Protein AF-A0AA38CSQ6-F1 (afdb_monomer_lite)

Radius of gyration: 16.42 Å; chains: 1; bounding box: 35×35×37 Å

Organism: Taxus chinensis (NCBI:txid29808)

InterPro domains:
  IPR007123 Gelsolin-like domain [PF00626] (54-105)
  IPR029006 ADF-H/Gelsolin-like domain superfamily [G3DSA:3.40.20.10] (38-107)
  IPR036180 Gelsolin-like domain superfamily [SSF82754] (38-106)
  IPR050550 SEC23/SEC24 family, SEC24 subfamily [PTHR13803] (1-105)

Sequence (107 aa):
LTKGIGLRADVRIDDRSYWLTRVASISASLAVPLVYARMFSIHNLLSQDFDGALPKPLPLSSEHIDNDGIFLLENGEDALIYAGKMPSPDLLQHLFGVQSVDDLPNP

pLDDT: mean 88.67, std 7.25, range [59.59, 96.38]

Secondary structure (DSSP, 8-state):
-TTSTTT-SS--HHHHHHHHHHHHHS-HHHHHHHHS-EEEESGGGTTS---SPPPPPBPSSGGG--SS-EEEEE-SS-EEEEE-SS--HHHHHHHHS-SSGGGSPP-

Structure (mmCIF, N/CA/C/O backbone):
data_AF-A0AA38CSQ6-F1
#
_entry.id   AF-A0AA38CSQ6-F1
#
loop_
_atom_site.group_PDB
_atom_site.id
_atom_site.type_symbol
_atom_site.label_atom_id
_atom_site.label_alt_id
_atom_site.label_comp_id
_atom_site.label_asym_id
_atom_site.label_entity_id
_atom_site.label_seq_id
_atom_site.pdbx_PDB_ins_code
_atom_site.Cartn_x
_atom_site.Cartn_y
_atom_site.Cartn_z
_atom_site.occupancy
_atom_site.B_iso_or_equiv
_atom_site.auth_seq_id
_atom_site.auth_comp_id
_atom_site.auth_asym_id
_atom_site.auth_atom_id
_atom_site.pdbx_PDB_model_num
ATOM 1 N N . LEU A 1 1 ? 14.093 -6.089 -3.597 1.00 72.00 1 LEU A N 1
ATOM 2 C CA . LEU A 1 1 ? 14.399 -6.284 -5.036 1.00 72.00 1 LEU A CA 1
ATOM 3 C C . LEU A 1 1 ? 14.030 -7.676 -5.544 1.00 72.00 1 LEU A C 1
ATOM 5 O O . LEU A 1 1 ? 13.139 -7.753 -6.372 1.00 72.00 1 LEU A O 1
ATOM 9 N N . THR A 1 2 ? 14.627 -8.770 -5.057 1.00 86.31 2 THR A N 1
ATOM 10 C CA . THR A 1 2 ? 14.382 -10.134 -5.597 1.00 86.31 2 THR A CA 1
ATOM 11 C C . THR A 1 2 ? 12.929 -10.615 -5.512 1.00 86.31 2 THR A C 1
ATOM 13 O O . THR A 1 2 ? 12.508 -11.428 -6.324 1.00 86.31 2 THR A O 1
ATOM 16 N N . LYS A 1 3 ? 12.151 -10.089 -4.558 1.00 85.44 3 LYS A N 1
ATOM 17 C CA . LYS A 1 3 ? 10.714 -10.372 -4.405 1.00 85.44 3 LYS A CA 1
ATOM 18 C C . LYS A 1 3 ? 9.801 -9.535 -5.321 1.00 85.44 3 LYS A C 1
ATOM 20 O O . LYS A 1 3 ? 8.602 -9.776 -5.344 1.00 85.44 3 LYS A O 1
ATOM 25 N N . GLY A 1 4 ? 10.336 -8.535 -6.025 1.00 84.12 4 GLY A N 1
ATOM 26 C CA . GLY A 1 4 ? 9.549 -7.621 -6.859 1.00 84.12 4 GLY A CA 1
ATOM 27 C C . GLY A 1 4 ? 9.162 -8.223 -8.212 1.00 84.12 4 GLY A C 1
ATOM 28 O O . GLY A 1 4 ? 9.813 -9.151 -8.694 1.00 84.12 4 GLY A O 1
ATOM 29 N N . ILE A 1 5 ? 8.135 -7.651 -8.850 1.00 88.44 5 ILE A N 1
ATOM 30 C CA . ILE A 1 5 ? 7.584 -8.097 -10.147 1.00 88.44 5 ILE A CA 1
ATOM 31 C C . ILE A 1 5 ? 8.668 -8.182 -11.235 1.00 88.44 5 ILE A C 1
ATOM 33 O O . ILE A 1 5 ? 8.684 -9.128 -12.021 1.00 88.44 5 ILE A O 1
ATOM 37 N N . GLY A 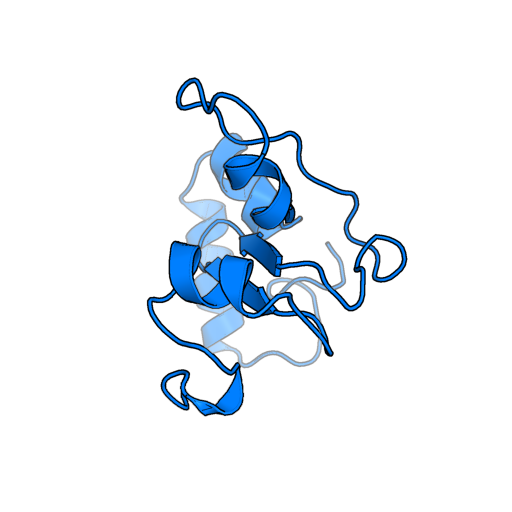1 6 ? 9.626 -7.251 -11.237 1.00 87.38 6 GLY A N 1
ATOM 38 C CA . GLY A 1 6 ? 10.721 -7.241 -12.208 1.00 87.38 6 GLY A CA 1
ATOM 39 C C . GLY A 1 6 ? 11.674 -8.441 -12.130 1.00 87.38 6 GLY A C 1
ATOM 40 O O . GLY A 1 6 ? 12.262 -8.804 -13.146 1.00 87.38 6 GLY A O 1
ATOM 41 N N . LEU A 1 7 ? 11.839 -9.059 -10.951 1.00 87.38 7 LEU A N 1
ATOM 42 C CA . LEU A 1 7 ? 12.901 -10.047 -10.696 1.00 87.38 7 LEU A CA 1
ATOM 43 C C . LEU A 1 7 ? 12.413 -11.412 -10.185 1.00 87.38 7 LEU A C 1
ATOM 45 O O . LEU A 1 7 ? 13.174 -12.376 -10.266 1.00 87.38 7 LEU A O 1
ATOM 49 N N . ARG A 1 8 ? 11.183 -11.531 -9.665 1.00 91.12 8 ARG A N 1
ATOM 50 C CA . ARG A 1 8 ? 10.651 -12.825 -9.203 1.00 91.12 8 ARG A CA 1
ATOM 51 C C . ARG A 1 8 ? 10.378 -13.759 -10.390 1.00 91.12 8 ARG A C 1
ATOM 53 O O . ARG A 1 8 ? 10.063 -13.300 -11.488 1.00 91.12 8 ARG A O 1
ATOM 60 N N . ALA A 1 9 ? 10.522 -15.068 -10.189 1.00 87.75 9 ALA A N 1
ATOM 61 C CA . ALA A 1 9 ? 10.462 -16.054 -11.273 1.00 87.75 9 ALA A CA 1
ATOM 62 C C . ALA A 1 9 ? 9.036 -16.295 -11.809 1.00 87.75 9 ALA A C 1
ATOM 64 O O . ALA A 1 9 ? 8.864 -16.594 -12.987 1.00 87.75 9 ALA A O 1
ATOM 65 N N . ASP A 1 10 ? 8.030 -16.120 -10.960 1.00 90.19 10 ASP A N 1
ATOM 66 C CA . ASP A 1 10 ? 6.624 -16.488 -11.133 1.00 90.19 10 ASP A CA 1
ATOM 67 C C . ASP A 1 10 ? 5.743 -15.307 -11.587 1.00 90.19 10 ASP A C 1
ATOM 69 O O . ASP A 1 10 ? 4.734 -14.981 -10.967 1.00 90.19 10 ASP A O 1
ATOM 73 N N . VAL A 1 11 ? 6.122 -14.631 -12.676 1.00 92.75 11 VAL A N 1
ATOM 74 C CA . VAL A 1 11 ? 5.370 -13.474 -13.207 1.00 92.75 11 VAL A CA 1
ATOM 75 C C . VAL A 1 11 ? 4.955 -13.711 -14.642 1.00 92.75 11 VAL A C 1
ATOM 77 O O . VAL A 1 11 ? 5.734 -14.239 -15.437 1.00 92.75 11 VAL A O 1
ATOM 80 N N . ARG A 1 12 ? 3.748 -13.258 -14.995 1.00 94.94 12 ARG A N 1
ATOM 81 C CA . ARG A 1 12 ? 3.333 -13.166 -16.393 1.00 94.94 12 ARG A CA 1
ATOM 82 C C . ARG A 1 12 ? 4.285 -12.230 -17.139 1.00 94.94 12 ARG A C 1
ATOM 84 O O . ARG A 1 12 ? 4.726 -11.210 -16.614 1.00 94.94 12 ARG A O 1
ATOM 91 N N . ILE A 1 13 ? 4.605 -12.581 -18.379 1.00 94.19 13 ILE A N 1
ATOM 92 C CA . ILE A 1 13 ? 5.566 -11.820 -19.189 1.00 94.19 13 ILE A CA 1
ATOM 93 C C . ILE A 1 13 ? 5.096 -10.371 -19.383 1.00 94.19 13 ILE A C 1
ATOM 95 O O . ILE A 1 13 ? 5.919 -9.459 -19.326 1.00 94.19 13 ILE A O 1
ATOM 99 N N . ASP A 1 14 ? 3.788 -10.163 -19.531 1.00 96.25 14 ASP A N 1
ATOM 100 C CA . ASP A 1 14 ? 3.189 -8.837 -19.704 1.00 96.25 14 ASP A CA 1
ATOM 101 C C . ASP A 1 14 ? 3.359 -7.953 -18.459 1.00 96.25 14 ASP A C 1
ATOM 103 O O . ASP A 1 14 ? 3.785 -6.807 -18.579 1.00 96.25 14 ASP A O 1
ATOM 107 N N . ASP A 1 15 ? 3.140 -8.487 -17.252 1.00 94.31 15 ASP A N 1
ATOM 108 C CA . ASP A 1 15 ? 3.324 -7.711 -16.014 1.00 94.31 15 ASP A CA 1
ATOM 109 C C . ASP A 1 15 ? 4.802 -7.337 -15.817 1.00 94.31 15 ASP A C 1
ATOM 111 O O . ASP A 1 15 ? 5.137 -6.235 -15.378 1.00 94.31 15 ASP A O 1
ATOM 115 N N . ARG A 1 16 ? 5.720 -8.252 -16.168 1.00 94.00 16 ARG A N 1
ATOM 116 C CA . ARG A 1 16 ? 7.161 -7.982 -16.083 1.00 94.00 16 ARG A CA 1
ATOM 117 C C . ARG A 1 16 ? 7.594 -6.927 -17.099 1.00 94.00 16 ARG A C 1
ATOM 119 O O . ARG A 1 16 ? 8.394 -6.058 -16.751 1.00 94.00 16 ARG A O 1
ATOM 126 N N . SER A 1 17 ? 7.112 -7.007 -18.339 1.00 94.94 17 SER A N 1
ATOM 127 C CA . SER A 1 17 ? 7.453 -6.028 -19.375 1.00 94.94 17 SER A CA 1
ATOM 128 C C . SER A 1 17 ? 6.913 -4.644 -19.011 1.00 94.94 17 SER A C 1
ATOM 130 O O . SER A 1 17 ? 7.675 -3.678 -19.057 1.00 94.94 17 SER A O 1
ATOM 132 N N . TYR A 1 18 ? 5.672 -4.567 -18.517 1.00 94.69 18 TYR A N 1
ATOM 133 C CA . TYR A 1 18 ? 5.080 -3.344 -17.980 1.00 94.69 18 TYR A CA 1
ATOM 134 C C . TYR A 1 18 ? 5.945 -2.725 -16.877 1.00 94.69 18 TYR A C 1
ATOM 136 O O . TYR A 1 18 ? 6.333 -1.559 -16.980 1.00 94.69 18 TYR A O 1
ATOM 144 N N . TRP A 1 19 ? 6.317 -3.511 -15.860 1.00 93.50 19 TRP A N 1
ATOM 145 C CA . TRP A 1 19 ? 7.121 -3.024 -14.738 1.00 93.50 19 TRP A CA 1
ATOM 146 C C . TRP A 1 19 ? 8.484 -2.482 -15.194 1.00 93.50 19 TRP A C 1
ATOM 148 O O . TRP A 1 19 ? 8.904 -1.408 -14.762 1.00 93.50 19 TRP A O 1
ATOM 158 N N . LEU A 1 20 ? 9.170 -3.188 -16.105 1.00 93.56 20 LEU A N 1
ATOM 159 C CA . LEU A 1 20 ? 10.466 -2.754 -16.645 1.00 93.56 20 LEU A CA 1
ATOM 160 C C . LEU A 1 20 ? 10.348 -1.433 -17.412 1.00 93.56 20 LEU A C 1
ATOM 162 O O . LEU A 1 20 ? 11.162 -0.531 -17.209 1.00 93.56 20 LEU A O 1
ATOM 166 N N . THR A 1 21 ? 9.328 -1.298 -18.262 1.00 94.62 21 THR A N 1
ATOM 167 C CA . THR A 1 21 ? 9.060 -0.055 -18.992 1.00 94.62 21 THR A CA 1
ATOM 168 C C . THR A 1 21 ? 8.736 1.092 -18.036 1.00 94.62 21 THR A C 1
ATOM 170 O O . THR A 1 21 ? 9.296 2.179 -18.179 1.00 94.62 21 THR A O 1
ATOM 173 N N . ARG A 1 22 ? 7.886 0.853 -17.028 1.00 93.69 22 ARG A N 1
ATOM 174 C CA . ARG A 1 22 ? 7.507 1.852 -16.020 1.00 93.69 22 ARG A CA 1
ATOM 175 C C . ARG A 1 22 ? 8.738 2.369 -15.283 1.00 93.69 22 ARG A C 1
ATOM 177 O O . ARG A 1 22 ? 8.999 3.569 -15.318 1.00 93.69 22 ARG A O 1
ATOM 184 N N . VAL A 1 23 ? 9.529 1.480 -14.686 1.00 92.50 23 VAL A N 1
ATOM 185 C CA . VAL A 1 23 ? 10.725 1.846 -13.910 1.00 92.50 23 VAL A CA 1
ATOM 186 C C . VAL A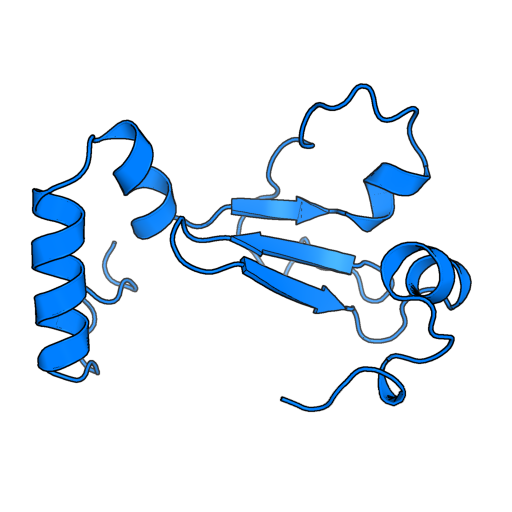 1 23 ? 11.753 2.592 -14.759 1.00 92.50 23 VAL A C 1
ATOM 188 O O . VAL A 1 23 ? 12.366 3.535 -14.269 1.00 92.50 23 VAL A O 1
ATOM 191 N N . ALA A 1 24 ? 11.914 2.226 -16.034 1.00 93.44 24 ALA A N 1
ATOM 192 C CA . ALA A 1 24 ? 12.823 2.921 -16.946 1.00 93.44 24 ALA A CA 1
ATOM 193 C C . ALA A 1 24 ? 12.356 4.344 -17.318 1.00 93.44 24 ALA A C 1
ATOM 195 O O . ALA A 1 24 ? 13.173 5.165 -17.733 1.00 93.44 24 ALA A O 1
ATOM 196 N N . SER A 1 25 ? 11.057 4.634 -17.187 1.00 95.25 25 SER A N 1
ATOM 197 C CA . SER A 1 25 ? 10.437 5.905 -17.593 1.00 95.25 25 SER A CA 1
ATOM 198 C C . SER A 1 25 ? 10.248 6.935 -16.474 1.00 95.25 25 SER A C 1
ATOM 200 O O . SER A 1 25 ? 9.959 8.095 -16.766 1.00 95.25 25 SER A O 1
ATOM 202 N N . ILE A 1 26 ? 10.385 6.544 -15.204 1.00 94.94 26 ILE A N 1
ATOM 203 C CA . ILE A 1 26 ? 10.142 7.429 -14.056 1.00 94.94 26 ILE A CA 1
ATOM 204 C C . ILE A 1 26 ? 11.443 7.840 -13.362 1.00 94.94 26 ILE A C 1
ATOM 206 O O . ILE A 1 26 ? 12.491 7.217 -13.518 1.00 94.94 26 ILE A O 1
ATOM 210 N N . SER A 1 27 ? 11.378 8.904 -12.561 1.00 96.38 27 SER A N 1
ATOM 211 C CA . SER A 1 27 ? 12.526 9.341 -11.767 1.00 96.38 27 SER A CA 1
ATOM 212 C C . SER A 1 27 ? 12.861 8.340 -10.658 1.00 96.38 27 SER A C 1
ATOM 214 O O . SER A 1 27 ? 11.992 7.625 -10.153 1.00 96.38 27 SER A O 1
ATOM 216 N N . ALA A 1 28 ? 14.121 8.348 -10.213 1.00 91.81 28 ALA A N 1
ATOM 217 C CA . ALA A 1 28 ? 14.581 7.478 -9.132 1.00 91.81 28 ALA A CA 1
ATOM 218 C C . ALA A 1 28 ? 13.715 7.610 -7.868 1.00 91.81 28 ALA A C 1
ATOM 220 O O . ALA A 1 28 ? 13.360 6.602 -7.267 1.00 91.81 28 ALA A O 1
ATOM 221 N N . SER A 1 29 ? 13.312 8.833 -7.505 1.00 92.75 29 SER A N 1
ATOM 222 C CA . SER A 1 29 ? 12.459 9.097 -6.340 1.00 92.75 29 SER A CA 1
ATOM 223 C C . SER A 1 29 ? 11.092 8.417 -6.432 1.00 92.75 29 SER A C 1
ATOM 225 O O . SER A 1 29 ? 10.596 7.918 -5.427 1.00 92.75 29 SER A O 1
ATOM 227 N N . LEU A 1 30 ? 10.501 8.363 -7.629 1.00 92.31 30 LEU A N 1
ATOM 228 C CA . LEU A 1 30 ? 9.219 7.695 -7.866 1.00 92.31 30 LEU A CA 1
ATOM 229 C C . LEU A 1 30 ? 9.367 6.175 -8.012 1.00 92.31 30 LEU A C 1
ATOM 231 O O . LEU A 1 30 ? 8.406 5.448 -7.792 1.00 92.31 30 LEU A O 1
ATOM 235 N N . ALA A 1 31 ? 10.560 5.683 -8.352 1.00 92.06 31 ALA A N 1
ATOM 236 C CA . ALA A 1 31 ? 10.840 4.253 -8.447 1.00 92.06 31 ALA A CA 1
ATOM 237 C C . ALA A 1 3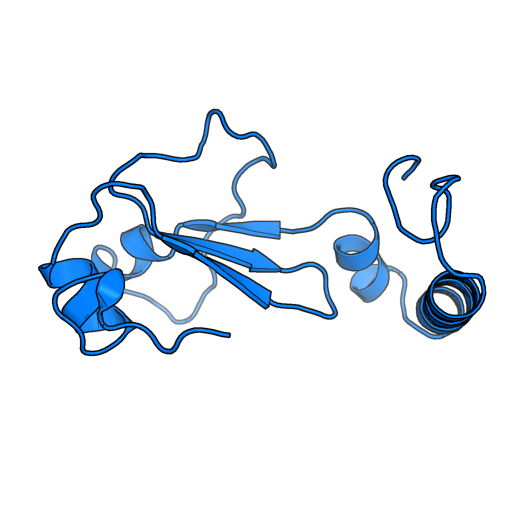1 ? 11.082 3.581 -7.087 1.00 92.06 31 ALA A C 1
ATOM 239 O O . ALA A 1 31 ? 10.981 2.357 -6.997 1.00 92.06 31 ALA A O 1
ATOM 240 N N . VAL A 1 32 ? 11.387 4.340 -6.025 1.00 92.81 32 VAL A N 1
ATOM 241 C CA . VAL A 1 32 ? 11.634 3.759 -4.691 1.00 92.81 32 VAL A CA 1
ATOM 242 C C . VAL A 1 32 ? 10.430 2.942 -4.193 1.00 92.81 32 VAL A C 1
ATOM 244 O O . VAL A 1 32 ? 10.642 1.774 -3.851 1.00 92.81 32 VAL A O 1
ATOM 247 N N . PRO A 1 33 ? 9.182 3.459 -4.203 1.00 92.69 33 PRO A N 1
ATOM 248 C CA . PRO A 1 33 ? 8.019 2.692 -3.752 1.00 92.69 33 PRO A CA 1
ATOM 249 C C . PRO A 1 33 ? 7.738 1.438 -4.594 1.00 92.69 33 PRO A C 1
ATOM 251 O O . PRO A 1 33 ? 7.341 0.417 -4.033 1.00 92.69 33 PRO A O 1
ATOM 254 N N . LEU A 1 34 ? 8.054 1.463 -5.902 1.00 91.56 34 LEU A N 1
ATOM 255 C CA . LEU A 1 34 ? 7.902 0.300 -6.796 1.00 91.56 34 LEU A CA 1
ATOM 256 C C . LEU A 1 34 ? 8.788 -0.884 -6.386 1.00 91.56 34 LEU A C 1
ATOM 258 O O . LEU A 1 34 ? 8.526 -2.035 -6.743 1.00 91.56 34 LEU A O 1
ATOM 262 N N . VAL A 1 35 ? 9.884 -0.600 -5.680 1.00 90.00 35 VAL A N 1
ATOM 263 C CA . VAL A 1 35 ? 10.830 -1.598 -5.172 1.00 90.00 35 VAL A CA 1
ATOM 264 C C . VAL A 1 35 ? 10.536 -1.958 -3.718 1.00 90.00 35 VAL A C 1
ATOM 266 O O . VAL A 1 35 ? 10.721 -3.116 -3.324 1.00 90.00 35 VAL A O 1
ATOM 269 N N . TYR A 1 36 ? 10.141 -0.968 -2.920 1.00 92.19 36 TYR A N 1
ATOM 270 C CA . TYR A 1 36 ? 9.880 -1.104 -1.498 1.00 92.19 36 TYR A CA 1
ATOM 271 C C . TYR A 1 36 ? 8.676 -0.249 -1.106 1.00 92.19 36 TYR A C 1
ATOM 273 O O . TYR A 1 36 ? 8.789 0.965 -0.939 1.00 92.19 36 TYR A O 1
ATOM 281 N N . ALA A 1 37 ? 7.534 -0.917 -0.959 1.00 94.50 37 ALA A N 1
ATOM 282 C CA . ALA A 1 37 ? 6.278 -0.302 -0.565 1.00 94.50 37 ALA A CA 1
ATOM 283 C C . ALA A 1 37 ? 6.388 0.450 0.774 1.00 94.50 37 ALA A C 1
ATOM 285 O O . ALA A 1 37 ? 7.284 0.213 1.590 1.00 94.50 37 ALA A O 1
ATOM 286 N N . ARG A 1 38 ? 5.443 1.351 1.025 1.00 94.94 38 ARG A N 1
ATOM 287 C CA . ARG A 1 38 ? 5.314 2.066 2.295 1.00 94.94 38 ARG A CA 1
ATOM 288 C C . ARG A 1 38 ? 4.032 1.625 2.985 1.00 94.94 38 ARG A C 1
ATOM 290 O O . ARG A 1 38 ? 2.974 1.590 2.366 1.00 94.94 38 ARG A O 1
ATOM 297 N N . MET A 1 39 ? 4.143 1.279 4.263 1.00 95.44 39 MET A N 1
ATOM 298 C CA . MET A 1 39 ? 3.006 0.945 5.116 1.00 95.44 39 MET A CA 1
ATOM 299 C C . MET A 1 39 ? 2.754 2.092 6.088 1.00 95.44 39 MET A C 1
ATOM 301 O O . MET A 1 39 ? 3.689 2.573 6.717 1.00 95.44 39 MET A O 1
ATOM 305 N N . PHE A 1 40 ? 1.509 2.515 6.242 1.00 93.06 40 PHE A N 1
ATOM 306 C CA . PHE A 1 40 ? 1.102 3.594 7.134 1.00 93.06 40 PHE A CA 1
ATOM 307 C C . PHE A 1 40 ? 0.006 3.097 8.075 1.00 93.06 40 PHE A C 1
ATOM 309 O O . PHE A 1 40 ? -0.932 2.436 7.635 1.00 93.06 40 PHE A O 1
ATOM 316 N N . SER A 1 41 ? 0.099 3.436 9.361 1.00 92.19 41 SER A N 1
ATOM 317 C CA . SER A 1 41 ? -1.026 3.273 10.287 1.00 92.19 41 SER A CA 1
ATOM 318 C C . SER A 1 41 ? -1.991 4.440 10.083 1.00 92.19 41 SER A C 1
ATOM 320 O O . SER A 1 41 ? -1.665 5.580 10.415 1.00 92.19 41 SER A O 1
ATOM 322 N N . ILE A 1 42 ? -3.164 4.159 9.509 1.00 89.50 42 ILE A N 1
ATOM 323 C CA . ILE A 1 42 ? -4.192 5.184 9.280 1.00 89.50 42 ILE A CA 1
ATOM 324 C C . ILE A 1 42 ? -5.136 5.330 10.473 1.00 89.50 42 ILE A C 1
ATOM 326 O O . ILE A 1 42 ? -5.698 6.398 10.682 1.00 89.50 42 ILE A O 1
ATOM 330 N N . HIS A 1 43 ? -5.253 4.296 11.310 1.00 87.81 43 HIS A N 1
ATOM 331 C CA . HIS A 1 43 ? -6.023 4.365 12.554 1.00 87.81 43 HIS A CA 1
ATOM 332 C C . HIS A 1 43 ? -5.455 5.398 13.545 1.00 87.81 43 HIS A C 1
ATOM 334 O O . HIS A 1 43 ? -6.213 6.030 14.273 1.00 87.81 43 HIS A O 1
ATOM 340 N N . ASN A 1 44 ? -4.140 5.642 13.520 1.00 79.88 44 ASN A N 1
ATOM 341 C CA . ASN A 1 44 ? -3.493 6.667 14.347 1.00 79.88 44 ASN A CA 1
ATOM 342 C C . ASN A 1 44 ? -3.703 8.101 13.838 1.00 79.88 44 ASN A C 1
ATOM 344 O O . ASN A 1 44 ? -3.378 9.050 14.547 1.00 79.88 44 ASN A O 1
ATOM 348 N N . LEU A 1 45 ? -4.230 8.276 12.623 1.00 76.38 45 LEU A N 1
ATOM 349 C CA . LEU A 1 45 ? -4.508 9.602 12.063 1.00 76.38 45 LEU A CA 1
ATOM 350 C C . LEU A 1 45 ? -5.788 10.215 12.620 1.00 76.38 45 LEU A C 1
ATOM 352 O O . LEU A 1 45 ? -5.928 11.429 12.607 1.00 76.38 45 LEU A O 1
ATOM 356 N N . LEU A 1 46 ? -6.703 9.387 13.125 1.00 70.38 46 LEU A N 1
ATOM 357 C CA . LEU A 1 46 ? -7.937 9.856 13.754 1.00 70.38 46 LEU A CA 1
ATOM 358 C C . LEU A 1 46 ? -7.718 10.343 15.192 1.00 70.38 46 LEU A C 1
ATOM 360 O O . LEU A 1 46 ? -8.548 11.075 15.720 1.00 70.38 46 LEU A O 1
ATOM 364 N N . SER A 1 47 ? -6.624 9.926 15.834 1.00 69.88 47 SER A N 1
ATOM 365 C CA . SER A 1 47 ? -6.318 10.262 17.228 1.00 69.88 47 SER A CA 1
ATOM 366 C C . SER A 1 47 ? -5.367 11.451 17.391 1.00 69.88 47 SER A C 1
ATOM 368 O O . SER A 1 47 ? -5.222 11.955 18.503 1.00 69.88 47 SER A O 1
ATOM 370 N N . GLN A 1 48 ? -4.722 11.904 16.314 1.00 67.25 48 GLN A N 1
ATOM 371 C CA . GLN A 1 48 ? -3.811 13.050 16.313 1.00 67.25 48 GLN A CA 1
ATOM 372 C C . GLN A 1 48 ? -4.415 14.187 15.486 1.00 67.25 48 GLN A C 1
ATOM 374 O O . GLN A 1 48 ? -5.086 13.926 14.491 1.00 67.25 48 GLN A O 1
ATOM 379 N N . ASP A 1 49 ? -4.158 15.440 15.876 1.00 65.56 49 ASP A N 1
ATOM 380 C CA . ASP A 1 49 ? -4.503 16.610 15.061 1.00 65.56 49 ASP A CA 1
ATOM 381 C C . ASP A 1 49 ? -3.749 16.518 13.727 1.00 65.56 49 ASP A C 1
ATOM 383 O O . ASP A 1 49 ? -2.564 16.842 13.630 1.00 65.56 49 ASP A O 1
ATOM 387 N N . PHE A 1 50 ? -4.425 15.993 12.707 1.00 69.50 50 PHE A N 1
ATOM 388 C CA . PHE A 1 50 ? -3.853 15.780 11.388 1.00 69.50 50 PHE A CA 1
ATOM 389 C C . PHE A 1 50 ? -3.579 17.133 10.724 1.00 69.50 50 PHE A C 1
ATOM 391 O O . PHE A 1 50 ? -4.497 17.827 10.289 1.00 69.50 50 PHE A O 1
ATOM 398 N N . ASP A 1 51 ? -2.304 17.501 10.616 1.00 74.62 51 ASP A N 1
ATOM 399 C CA . ASP A 1 51 ? -1.848 18.752 9.997 1.00 74.62 51 ASP A CA 1
ATOM 400 C C . ASP A 1 51 ? -1.800 18.693 8.456 1.00 74.62 51 ASP A C 1
ATOM 402 O O . ASP A 1 51 ? -1.360 19.639 7.799 1.00 74.62 51 ASP A O 1
ATOM 406 N N . GLY A 1 52 ? -2.257 17.584 7.865 1.00 74.25 52 GLY A N 1
ATOM 407 C CA . GLY A 1 52 ? -2.168 17.310 6.433 1.00 74.25 52 GLY A CA 1
ATOM 408 C C . GLY A 1 52 ? -0.952 16.471 6.025 1.00 74.25 52 GLY A C 1
ATOM 409 O O . GLY A 1 52 ? -0.887 16.044 4.870 1.00 74.25 52 GLY A O 1
ATOM 410 N N . ALA A 1 53 ? 0.001 16.205 6.925 1.00 79.94 53 ALA A N 1
ATOM 411 C CA . ALA A 1 53 ? 1.171 15.387 6.631 1.00 79.94 53 ALA A CA 1
ATOM 412 C C . ALA A 1 53 ? 0.898 13.889 6.827 1.00 79.94 53 ALA A C 1
ATOM 414 O O . ALA A 1 53 ? 0.319 13.451 7.819 1.00 79.94 53 ALA A O 1
ATOM 415 N N . LEU A 1 54 ? 1.382 13.069 5.888 1.00 78.12 54 LEU A N 1
ATOM 416 C CA . LEU A 1 54 ? 1.343 11.615 6.039 1.00 78.12 54 LEU A CA 1
ATOM 417 C C . LEU A 1 54 ? 2.187 11.171 7.246 1.00 78.12 54 LEU A C 1
ATOM 419 O O . LEU A 1 54 ? 3.280 11.708 7.460 1.00 78.12 54 LEU A O 1
ATOM 423 N N . PRO A 1 55 ? 1.733 10.151 7.998 1.00 85.69 55 PRO A N 1
ATOM 424 C CA . PRO A 1 55 ? 2.483 9.648 9.134 1.00 85.69 55 PRO A CA 1
ATOM 425 C C . PRO A 1 55 ? 3.776 8.989 8.650 1.00 85.69 55 PRO A C 1
ATOM 427 O O . PRO A 1 55 ? 3.926 8.612 7.483 1.00 85.69 55 PRO A O 1
ATOM 430 N N . LYS A 1 56 ? 4.731 8.803 9.562 1.00 89.00 56 LYS A N 1
ATOM 431 C CA . LYS A 1 56 ? 5.958 8.078 9.231 1.00 89.00 56 LYS A CA 1
ATOM 432 C C . LYS A 1 56 ? 5.616 6.634 8.817 1.00 89.00 56 LYS A C 1
ATOM 434 O O . LYS A 1 56 ? 4.867 5.977 9.543 1.00 89.00 56 LYS A O 1
ATOM 439 N N . PRO A 1 57 ? 6.181 6.115 7.709 1.00 92.75 57 PRO A N 1
ATOM 4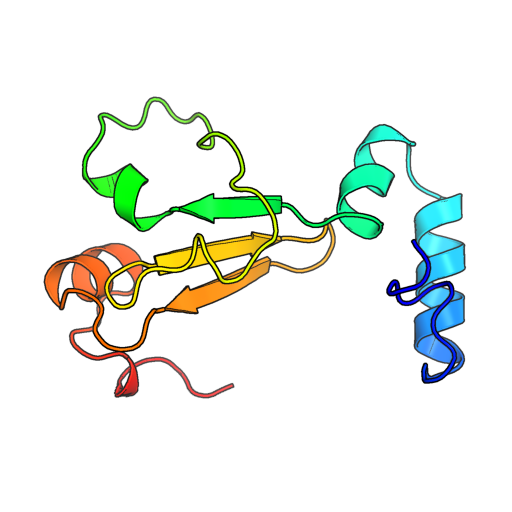40 C CA . PRO A 1 57 ? 5.966 4.729 7.322 1.00 92.75 57 PRO A CA 1
ATOM 441 C C . PRO A 1 57 ? 6.445 3.749 8.400 1.00 92.75 57 PRO A C 1
ATOM 443 O O . PRO A 1 57 ? 7.525 3.923 8.976 1.00 92.75 57 PRO A O 1
ATOM 446 N N . LEU A 1 58 ? 5.661 2.700 8.623 1.00 93.88 58 LEU A N 1
ATOM 447 C CA . LEU A 1 58 ? 6.013 1.540 9.430 1.00 93.88 58 LEU A CA 1
ATOM 448 C C . LEU A 1 58 ? 6.961 0.608 8.654 1.00 93.88 58 LEU A C 1
ATOM 450 O O . LEU A 1 58 ? 6.908 0.553 7.418 1.00 93.88 58 LEU A O 1
ATOM 454 N N . PRO A 1 59 ? 7.825 -0.153 9.349 1.00 94.50 59 PRO A N 1
ATOM 455 C CA . PRO A 1 59 ? 8.603 -1.211 8.715 1.00 94.50 59 PRO A CA 1
ATOM 456 C C . PRO A 1 59 ? 7.688 -2.269 8.083 1.00 94.50 59 PRO A C 1
ATOM 458 O O . PRO A 1 59 ? 6.675 -2.652 8.666 1.00 94.50 59 PRO A O 1
ATOM 461 N N . LEU A 1 60 ? 8.065 -2.784 6.908 1.00 92.50 60 LEU A N 1
ATOM 462 C CA . LEU A 1 60 ? 7.306 -3.827 6.214 1.00 92.50 60 LEU A CA 1
ATOM 463 C C . LEU A 1 60 ? 7.526 -5.195 6.873 1.00 92.50 60 LEU A C 1
ATOM 465 O O . LEU A 1 60 ? 8.292 -6.027 6.385 1.00 92.50 60 LEU A O 1
ATOM 469 N N . SER A 1 61 ? 6.853 -5.418 7.994 1.00 91.75 61 SER A N 1
ATOM 470 C CA . SER A 1 61 ? 6.851 -6.680 8.726 1.00 91.75 61 SER A CA 1
ATOM 471 C C . SER A 1 61 ? 5.496 -6.871 9.389 1.00 91.75 61 SER A C 1
ATOM 473 O O . SER A 1 61 ? 4.932 -5.926 9.938 1.00 91.75 61 SER A O 1
ATOM 475 N N . SER A 1 62 ? 4.987 -8.101 9.359 1.00 87.94 62 SER A N 1
ATOM 476 C CA . SER A 1 62 ? 3.706 -8.446 9.981 1.00 87.94 62 SER A CA 1
ATOM 477 C C . SER A 1 62 ? 3.701 -8.240 11.496 1.00 87.94 62 SER A C 1
ATOM 479 O O . SER A 1 62 ? 2.632 -8.183 12.085 1.00 87.94 62 SER A O 1
ATOM 481 N N . GLU A 1 63 ? 4.870 -8.120 12.131 1.00 92.31 63 GLU A N 1
ATOM 482 C CA . GLU A 1 63 ? 4.979 -7.814 13.564 1.00 92.31 63 GLU A CA 1
ATOM 483 C C . GLU A 1 63 ? 4.443 -6.420 13.936 1.00 92.31 63 GLU A C 1
ATOM 485 O O . GLU A 1 63 ? 4.121 -6.195 15.094 1.00 92.31 63 GLU A O 1
ATOM 490 N N . HIS A 1 64 ? 4.331 -5.503 12.966 1.00 88.81 64 HIS A N 1
ATOM 491 C CA . HIS A 1 64 ? 3.789 -4.153 13.165 1.00 88.81 64 HIS A CA 1
ATOM 492 C C . HIS A 1 64 ? 2.299 -4.053 12.795 1.00 88.81 64 HIS A C 1
ATOM 494 O O . HIS A 1 64 ? 1.779 -2.948 12.645 1.00 88.81 64 HIS A O 1
ATOM 500 N N . ILE A 1 65 ? 1.634 -5.191 12.571 1.00 90.00 65 ILE A N 1
ATOM 501 C CA . ILE A 1 65 ? 0.215 -5.256 12.223 1.00 90.00 65 ILE A CA 1
ATOM 502 C C . ILE A 1 65 ? -0.568 -5.728 13.445 1.00 90.00 65 ILE A C 1
ATOM 504 O O . ILE A 1 65 ? -0.564 -6.912 13.786 1.00 90.00 65 ILE A O 1
ATOM 508 N N . ASP A 1 66 ? -1.287 -4.794 14.055 1.00 90.38 66 ASP A N 1
ATOM 509 C CA . ASP A 1 66 ? -2.180 -5.064 15.176 1.00 90.38 66 ASP A CA 1
ATOM 510 C C . ASP A 1 66 ? -3.545 -5.584 14.703 1.00 90.38 66 ASP A C 1
ATOM 512 O O . ASP A 1 66 ? -4.006 -5.301 13.592 1.00 90.38 66 ASP A O 1
ATOM 516 N N . ASN A 1 67 ? -4.215 -6.368 15.554 1.00 90.56 67 ASN A N 1
ATOM 517 C CA . ASN A 1 67 ? -5.511 -6.965 15.213 1.00 90.56 67 ASN A CA 1
ATOM 518 C C . ASN A 1 67 ? -6.643 -5.934 15.130 1.00 90.56 67 ASN A C 1
ATOM 520 O O . ASN A 1 67 ? -7.619 -6.188 14.434 1.00 90.56 67 ASN A O 1
ATOM 524 N N . ASP A 1 68 ? -6.530 -4.816 15.833 1.00 91.00 68 ASP A N 1
ATOM 525 C CA . ASP A 1 68 ? -7.502 -3.722 15.884 1.00 91.00 68 ASP A CA 1
ATOM 526 C C . ASP A 1 68 ? -7.123 -2.534 14.984 1.00 91.00 68 ASP A C 1
ATOM 528 O O . ASP A 1 68 ? -7.903 -1.592 14.821 1.00 91.00 68 ASP A O 1
ATOM 532 N N . GLY A 1 69 ? -5.944 -2.591 14.363 1.00 90.56 69 GLY A N 1
ATOM 533 C CA . GLY A 1 69 ? -5.429 -1.539 13.503 1.00 90.56 69 GLY A CA 1
ATOM 534 C C . GLY A 1 69 ? -5.982 -1.583 12.079 1.00 90.56 69 GLY A C 1
ATOM 535 O O . GLY A 1 69 ? -6.353 -2.627 11.542 1.00 90.56 69 GLY A O 1
ATOM 536 N N . ILE A 1 70 ? -5.977 -0.418 11.433 1.00 92.25 70 ILE A N 1
ATOM 537 C CA . ILE A 1 70 ? -6.210 -0.268 9.993 1.00 92.25 70 ILE A CA 1
ATOM 538 C C . ILE A 1 70 ? -4.972 0.375 9.362 1.00 92.25 70 ILE A C 1
ATOM 540 O O . ILE A 1 70 ? -4.433 1.360 9.885 1.00 92.25 70 ILE A O 1
ATOM 544 N N . PHE A 1 71 ? -4.508 -0.200 8.256 1.00 93.62 71 PHE A N 1
ATOM 545 C CA . PHE A 1 71 ? -3.226 0.107 7.633 1.00 93.62 71 PHE A CA 1
ATOM 546 C C . PHE A 1 71 ? -3.384 0.367 6.134 1.00 93.62 71 PHE A C 1
ATOM 548 O O . PHE A 1 71 ? -4.171 -0.294 5.462 1.00 93.62 71 PHE A O 1
ATOM 555 N N . LEU A 1 72 ? -2.596 1.302 5.608 1.00 93.25 72 LEU A N 1
ATOM 556 C CA . LEU A 1 72 ? -2.476 1.593 4.181 1.00 93.25 72 LEU A CA 1
ATOM 557 C C . LEU A 1 72 ? -1.109 1.115 3.694 1.00 93.25 72 LEU A C 1
ATOM 559 O O . LEU A 1 72 ? -0.086 1.607 4.162 1.00 93.25 72 LEU A O 1
ATOM 563 N N . LEU A 1 73 ? -1.087 0.184 2.749 1.00 95.19 73 LEU A N 1
ATOM 564 C CA . LEU A 1 73 ? 0.110 -0.256 2.043 1.00 95.19 73 LEU A CA 1
ATOM 565 C C . LEU A 1 73 ? 0.068 0.299 0.622 1.00 95.19 73 LEU A C 1
ATOM 567 O O . LEU A 1 73 ? -0.814 -0.064 -0.145 1.00 95.19 73 LEU A O 1
ATOM 571 N N . GLU A 1 74 ? 1.027 1.134 0.247 1.00 94.94 74 GLU A N 1
ATOM 572 C CA . GLU A 1 74 ? 1.129 1.641 -1.123 1.00 94.94 74 GLU A CA 1
ATOM 573 C C . GLU A 1 74 ? 2.496 1.325 -1.726 1.00 94.94 74 GLU A C 1
ATOM 575 O O . GLU A 1 74 ? 3.508 1.303 -1.023 1.00 94.94 74 GLU A O 1
ATOM 580 N N . ASN A 1 75 ? 2.530 1.050 -3.026 1.00 93.31 75 ASN A N 1
ATOM 581 C CA . ASN A 1 75 ? 3.743 0.646 -3.740 1.00 93.31 75 ASN A CA 1
ATOM 582 C C . ASN A 1 75 ? 4.129 1.620 -4.868 1.00 93.31 75 ASN A C 1
ATOM 584 O O . ASN A 1 75 ? 4.957 1.273 -5.701 1.00 93.31 75 ASN A O 1
ATOM 588 N N . GLY A 1 76 ? 3.548 2.821 -4.928 1.00 90.69 76 GLY A N 1
ATOM 589 C CA . GLY A 1 76 ? 3.744 3.781 -6.020 1.00 90.69 76 GLY A CA 1
ATOM 590 C C . GLY A 1 76 ? 2.875 3.561 -7.266 1.00 90.69 76 GLY A C 1
ATOM 591 O O . GLY A 1 76 ? 2.879 4.419 -8.152 1.00 90.69 76 GLY A O 1
ATOM 592 N N . GLU A 1 77 ? 2.120 2.463 -7.347 1.00 91.12 77 GLU A N 1
ATOM 593 C CA . GLU A 1 77 ? 1.082 2.238 -8.370 1.00 91.12 77 GLU A CA 1
ATOM 594 C C . GLU A 1 77 ? -0.280 1.990 -7.725 1.00 91.12 77 GLU A C 1
ATOM 596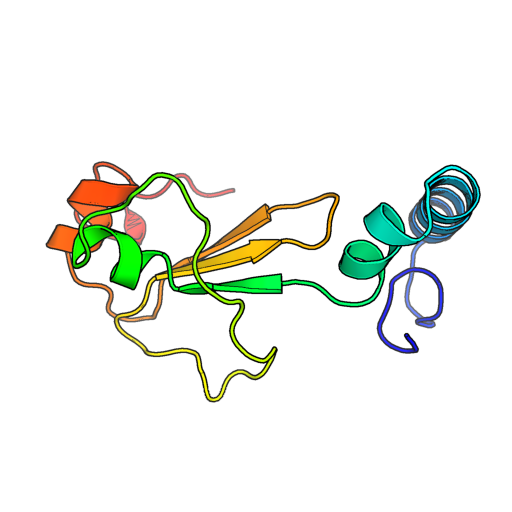 O O . GLU A 1 77 ? -1.247 2.679 -8.041 1.00 91.12 77 GLU A O 1
ATOM 601 N N . ASP A 1 78 ? -0.313 1.056 -6.780 1.00 92.62 78 ASP A N 1
ATOM 602 C CA . ASP A 1 78 ? -1.486 0.604 -6.056 1.00 92.62 78 ASP A CA 1
ATOM 603 C C . ASP A 1 78 ? -1.444 1.048 -4.595 1.00 92.62 78 ASP A C 1
ATOM 605 O O . ASP A 1 78 ? -0.382 1.207 -3.979 1.00 92.62 78 ASP A O 1
ATOM 609 N N . ALA A 1 79 ? -2.639 1.164 -4.025 1.00 93.31 79 ALA A N 1
ATOM 610 C CA . ALA A 1 79 ? -2.880 1.379 -2.611 1.00 93.31 79 ALA A CA 1
ATOM 611 C C . ALA A 1 79 ? -3.827 0.288 -2.099 1.00 93.31 79 ALA A C 1
ATOM 613 O O . ALA A 1 79 ? -4.935 0.117 -2.603 1.00 93.31 79 ALA A O 1
ATOM 614 N N . LEU A 1 80 ? -3.380 -0.449 -1.090 1.00 92.69 80 LEU A N 1
ATOM 615 C CA . LEU A 1 80 ? -4.107 -1.521 -0.430 1.00 92.69 80 LEU A CA 1
ATOM 616 C C . LEU A 1 80 ? -4.434 -1.080 0.989 1.00 92.69 80 LEU A C 1
ATOM 618 O O . LEU A 1 80 ? -3.552 -0.649 1.732 1.00 92.69 80 LEU A O 1
ATOM 622 N N . ILE A 1 81 ? -5.691 -1.227 1.379 1.00 91.81 81 ILE A N 1
ATOM 623 C CA . ILE A 1 81 ? -6.115 -1.000 2.754 1.00 91.81 81 ILE A CA 1
ATOM 624 C C . ILE A 1 81 ? -6.304 -2.356 3.417 1.00 91.81 81 ILE A C 1
ATOM 626 O O . ILE A 1 81 ? -7.036 -3.207 2.918 1.00 91.81 81 ILE A O 1
ATOM 630 N N . TYR A 1 82 ? -5.632 -2.550 4.544 1.00 91.38 82 TYR A N 1
ATOM 631 C CA . TYR A 1 82 ? -5.775 -3.728 5.381 1.00 91.38 82 TYR A CA 1
ATOM 632 C C . TYR A 1 82 ? -6.455 -3.330 6.690 1.00 91.38 82 TYR A C 1
ATOM 634 O O . TYR A 1 82 ? -5.906 -2.548 7.468 1.00 91.38 82 TYR A O 1
ATOM 642 N N . ALA A 1 83 ? -7.644 -3.877 6.929 1.00 91.12 83 ALA A N 1
ATOM 643 C CA . ALA A 1 83 ? -8.276 -3.864 8.239 1.00 91.12 83 ALA A CA 1
ATOM 644 C C . ALA A 1 83 ? -7.824 -5.105 9.017 1.00 91.12 83 ALA A C 1
ATOM 646 O O . ALA A 1 83 ? -7.794 -6.209 8.469 1.00 91.12 83 ALA A O 1
ATOM 647 N N . GLY A 1 84 ? -7.456 -4.920 10.285 1.00 89.69 84 GLY A N 1
ATOM 648 C CA . GLY A 1 84 ? -7.144 -6.014 11.193 1.00 89.69 84 GLY A CA 1
ATOM 649 C C . GLY A 1 84 ? -8.326 -6.969 11.391 1.00 89.69 84 GLY A C 1
ATOM 650 O O . GLY A 1 84 ? -9.403 -6.815 10.821 1.00 89.69 84 GLY A O 1
ATOM 651 N N . LYS A 1 85 ? -8.134 -7.997 12.218 1.00 87.94 85 LYS A N 1
ATOM 652 C CA . LYS A 1 85 ? -9.172 -9.009 12.473 1.00 87.94 85 LYS A CA 1
ATOM 653 C C . LYS A 1 85 ? -10.333 -8.498 13.326 1.00 87.94 85 LYS A C 1
ATOM 655 O O . LYS A 1 85 ? -11.418 -9.061 13.263 1.00 87.94 85 LYS A O 1
ATOM 660 N N . MET A 1 86 ? -10.083 -7.509 14.178 1.00 89.44 86 MET A N 1
ATOM 661 C CA . MET A 1 86 ? -11.038 -6.963 15.143 1.00 89.44 86 MET A CA 1
ATOM 662 C C . MET A 1 86 ? -10.879 -5.437 15.251 1.00 89.44 86 MET A C 1
ATOM 664 O O . MET A 1 86 ? -10.584 -4.935 16.337 1.00 89.44 86 MET A O 1
ATOM 668 N N . PRO A 1 87 ? -11.009 -4.684 14.143 1.00 89.81 87 PRO A N 1
ATOM 669 C CA . PRO A 1 87 ? -10.936 -3.232 14.185 1.00 89.81 87 PRO A CA 1
ATOM 670 C C . PRO A 1 87 ? -12.099 -2.675 15.006 1.00 89.81 87 PRO A C 1
ATOM 672 O O . PRO A 1 87 ? -13.193 -3.243 15.030 1.00 89.81 87 PRO A O 1
ATOM 675 N N . SER A 1 88 ? -11.868 -1.544 15.668 1.00 89.00 88 SER A N 1
ATOM 676 C CA . SER A 1 88 ? -12.941 -0.835 16.367 1.00 89.00 88 SER A CA 1
ATOM 677 C C . SER A 1 88 ? -14.053 -0.442 15.376 1.00 89.00 88 SER A C 1
ATOM 679 O O . SER A 1 88 ? -13.738 0.152 14.338 1.00 89.00 88 SER A O 1
ATOM 681 N N . PRO A 1 89 ? -15.339 -0.703 15.688 1.00 90.38 89 PRO A N 1
ATOM 682 C CA . PRO A 1 89 ? -16.464 -0.220 14.887 1.00 90.38 89 PRO A CA 1
ATOM 683 C C . PRO A 1 89 ? -16.425 1.296 14.686 1.00 90.38 89 PRO A C 1
ATOM 685 O O . PRO A 1 89 ? -16.696 1.775 13.591 1.00 90.38 89 PRO A O 1
ATOM 688 N N . ASP A 1 90 ? -15.977 2.052 15.694 1.00 89.56 90 ASP A N 1
ATOM 689 C CA . ASP A 1 90 ? -15.823 3.501 15.571 1.00 89.56 90 ASP A CA 1
ATOM 690 C C . ASP A 1 90 ? -14.801 3.851 14.482 1.00 89.56 90 ASP A C 1
ATOM 692 O O . ASP A 1 90 ? -15.050 4.739 13.670 1.00 89.56 90 ASP A O 1
ATOM 696 N N . LEU A 1 91 ? -13.669 3.142 14.409 1.00 88.25 91 LEU A N 1
ATOM 697 C CA . LEU A 1 91 ? -12.663 3.377 13.366 1.00 88.25 91 LEU A CA 1
ATOM 698 C C . LEU A 1 91 ? -13.211 3.051 11.971 1.00 88.25 91 LEU A C 1
ATOM 700 O O . LEU A 1 91 ? -12.986 3.816 11.033 1.00 88.25 91 LEU A O 1
ATOM 704 N N . LEU A 1 92 ? -13.942 1.941 11.831 1.00 90.44 92 LEU A N 1
ATOM 705 C CA . LEU A 1 92 ? -14.581 1.568 10.566 1.00 90.44 92 LEU A CA 1
ATOM 706 C C . LEU A 1 92 ? -15.627 2.598 10.137 1.00 90.44 92 LEU A C 1
ATOM 708 O O . LEU A 1 92 ? -15.666 2.995 8.971 1.00 90.44 92 LEU A O 1
ATOM 712 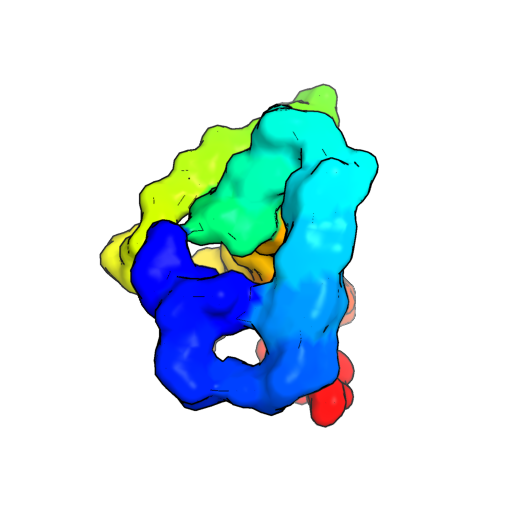N N . GLN A 1 93 ? -16.420 3.087 11.085 1.00 91.44 93 GLN A N 1
ATOM 713 C CA . GLN A 1 93 ? -17.459 4.069 10.829 1.00 91.44 93 GLN A CA 1
ATOM 714 C C . GLN A 1 93 ? -16.860 5.408 10.392 1.00 91.44 93 GLN A C 1
ATOM 716 O O . GLN A 1 93 ? -17.389 6.033 9.472 1.00 91.44 93 GLN A O 1
ATOM 721 N N . HIS A 1 94 ? -15.752 5.835 11.004 1.00 88.25 94 HIS A N 1
ATOM 722 C CA . HIS A 1 94 ? -15.066 7.077 10.642 1.00 88.25 94 HIS A CA 1
ATOM 723 C C . HIS A 1 94 ? -14.340 6.990 9.293 1.00 88.25 94 HIS A C 1
ATOM 725 O O . HIS A 1 94 ? -14.345 7.966 8.547 1.00 88.25 94 HIS A O 1
ATOM 731 N N . LEU A 1 95 ? -13.712 5.852 8.969 1.00 87.88 95 LEU A N 1
ATOM 732 C CA . LEU A 1 95 ? -12.915 5.709 7.742 1.00 87.88 95 LEU A CA 1
ATOM 733 C C . LEU A 1 95 ? -13.737 5.278 6.525 1.00 87.88 95 LEU A C 1
ATOM 735 O O . LEU A 1 95 ? -13.477 5.744 5.418 1.00 87.88 95 LEU A O 1
ATOM 739 N N . PHE A 1 96 ? -14.708 4.385 6.715 1.00 90.06 96 PHE A N 1
ATOM 740 C CA . PHE A 1 96 ? -15.434 3.729 5.623 1.00 90.06 96 PHE A CA 1
ATOM 741 C C . PHE A 1 96 ? -16.948 3.920 5.691 1.00 90.06 96 PHE A C 1
ATOM 743 O O . PHE A 1 96 ? -17.646 3.553 4.750 1.00 90.06 96 PHE A O 1
ATOM 750 N N . GLY A 1 97 ? -17.475 4.490 6.775 1.00 90.44 97 GLY A N 1
ATOM 751 C CA . GLY A 1 97 ? -18.912 4.694 6.918 1.00 90.44 97 GLY A CA 1
ATOM 752 C C . GLY A 1 97 ? -19.694 3.435 7.310 1.00 90.44 97 GLY A C 1
ATOM 753 O O . GLY A 1 97 ? -20.921 3.463 7.228 1.00 90.44 97 GLY A O 1
ATOM 754 N N . VAL A 1 98 ? -19.016 2.357 7.722 1.00 92.31 98 VAL A N 1
ATOM 755 C CA . VAL A 1 98 ? -19.621 1.048 8.033 1.00 92.31 98 VAL A CA 1
ATOM 756 C C . VAL A 1 98 ? -19.305 0.592 9.456 1.00 92.31 98 VAL A C 1
ATOM 758 O O . VAL A 1 98 ? -18.358 1.082 10.061 1.00 92.31 98 VAL A O 1
ATOM 761 N N . GLN A 1 99 ? -20.071 -0.370 9.977 1.00 88.94 99 GLN A N 1
ATOM 762 C CA . GLN A 1 99 ? -19.925 -0.857 11.355 1.00 88.94 99 GLN A CA 1
ATOM 763 C C . GLN A 1 99 ? -19.195 -2.205 11.455 1.00 88.94 99 GLN A C 1
ATOM 765 O O . GLN A 1 99 ? -18.650 -2.523 12.513 1.00 88.94 99 GLN A O 1
ATOM 770 N N . SER A 1 100 ? -19.153 -2.987 10.371 1.00 88.62 100 SER A N 1
ATOM 771 C CA . SER A 1 100 ? -18.370 -4.223 10.268 1.00 88.62 100 SER A CA 1
ATOM 772 C C . SER A 1 100 ? -17.500 -4.237 9.011 1.00 88.62 100 SER A C 1
ATOM 774 O O . SER A 1 100 ? -17.815 -3.607 8.005 1.00 88.62 100 SER A O 1
ATOM 776 N N . VAL A 1 101 ? -16.410 -5.009 9.050 1.00 86.75 101 VAL A N 1
ATOM 777 C CA . VAL A 1 101 ? -15.594 -5.321 7.864 1.00 86.75 101 VAL A CA 1
ATOM 778 C C . VAL A 1 101 ? -16.423 -6.079 6.822 1.00 86.75 101 VAL A C 1
ATOM 780 O O . VAL A 1 101 ? -16.212 -5.892 5.629 1.00 86.75 101 VAL A O 1
ATOM 783 N N . ASP A 1 102 ? -17.398 -6.880 7.263 1.00 88.25 102 ASP A N 1
ATOM 784 C CA . ASP A 1 102 ? -18.291 -7.644 6.379 1.00 88.25 102 ASP A CA 1
ATOM 785 C C . ASP A 1 102 ? -19.219 -6.751 5.536 1.00 88.25 102 ASP A C 1
ATOM 787 O O . ASP A 1 102 ? -19.747 -7.196 4.519 1.00 88.25 102 ASP A O 1
ATOM 791 N N . ASP A 1 103 ? -19.408 -5.494 5.947 1.00 87.56 103 ASP A N 1
ATOM 792 C CA . ASP A 1 103 ? -20.224 -4.513 5.227 1.00 87.56 103 ASP A CA 1
ATOM 793 C C . ASP A 1 103 ? -19.430 -3.799 4.116 1.00 87.56 103 ASP A C 1
ATOM 795 O O . ASP A 1 103 ? -19.995 -3.007 3.354 1.00 87.56 103 ASP A O 1
ATOM 799 N N . LEU A 1 104 ? -18.114 -4.032 4.026 1.00 84.31 104 LEU A N 1
ATOM 800 C CA . LEU A 1 104 ? -17.286 -3.447 2.979 1.00 84.31 104 LEU A CA 1
ATOM 801 C C . LEU A 1 104 ? -17.615 -4.068 1.612 1.00 84.31 104 LEU A C 1
ATOM 803 O O . LEU A 1 104 ? -17.975 -5.245 1.526 1.00 84.31 104 LEU A O 1
ATOM 807 N N . PRO A 1 105 ? -17.468 -3.301 0.514 1.00 81.19 105 PRO A N 1
ATOM 808 C CA . PRO A 1 105 ? -17.664 -3.841 -0.822 1.00 81.19 105 PRO A CA 1
ATOM 809 C C . PRO A 1 105 ? -16.717 -5.020 -1.046 1.00 81.19 105 PRO A C 1
ATOM 811 O O . PRO A 1 105 ? -15.501 -4.881 -0.894 1.00 81.19 105 PRO A O 1
ATOM 814 N N . ASN A 1 106 ? -17.272 -6.169 -1.428 1.00 72.81 106 ASN A N 1
ATOM 815 C CA . ASN A 1 106 ? -16.453 -7.304 -1.829 1.00 72.81 106 ASN A CA 1
ATOM 816 C C . ASN A 1 106 ? -15.823 -6.999 -3.204 1.00 72.81 106 ASN A C 1
ATOM 818 O O . ASN A 1 106 ? -16.555 -6.555 -4.096 1.00 72.81 106 ASN A O 1
ATOM 822 N N . PRO A 1 107 ? -14.502 -7.188 -3.370 1.00 59.59 107 PRO A N 1
ATOM 823 C CA . PRO A 1 107 ? -13.812 -6.963 -4.639 1.00 59.59 107 PRO A CA 1
ATOM 824 C C . PRO A 1 107 ? -14.214 -7.960 -5.735 1.00 59.59 107 PRO A C 1
ATOM 826 O O . PRO A 1 107 ? -14.652 -9.089 -5.406 1.00 59.59 107 PRO A O 1
#

Foldseek 3Di:
DCPAQCHDPPHDPVSNVVLVVVLVPDDPVLCPLSVPKFKAFPLVCVVDPCPPDGDHTDPPDCVPPDQQTWMWIGRSPDIDIDGHVHHQLVSCCVPPVGRDPVPDDDD